Protein AF-A0A928DXX4-F1 (afdb_monomer)

Structure (mmCIF, N/CA/C/O backbone):
data_AF-A0A928DXX4-F1
#
_entry.id   AF-A0A928DXX4-F1
#
loop_
_atom_site.group_PDB
_atom_site.id
_atom_site.type_symbol
_atom_site.label_atom_id
_atom_site.label_alt_id
_atom_site.label_comp_id
_atom_site.label_asym_id
_atom_site.label_entity_id
_atom_site.label_seq_id
_atom_site.pdbx_PDB_ins_code
_atom_site.Cartn_x
_atom_site.Cartn_y
_atom_site.Cartn_z
_atom_site.occupancy
_atom_site.B_iso_or_equiv
_atom_site.auth_seq_id
_atom_site.auth_comp_id
_atom_site.auth_asym_id
_atom_site.auth_atom_id
_atom_site.pdbx_PDB_model_num
ATOM 1 N N . MET A 1 1 ? 17.416 4.513 14.457 1.00 65.19 1 MET A N 1
ATOM 2 C CA . MET A 1 1 ? 16.591 5.419 13.635 1.00 65.19 1 MET A CA 1
ATOM 3 C C . MET A 1 1 ? 15.246 4.750 13.528 1.00 65.19 1 MET A C 1
ATOM 5 O O . MET A 1 1 ? 15.173 3.678 12.940 1.00 65.19 1 MET A O 1
ATOM 9 N N . GLU A 1 2 ? 14.243 5.320 14.176 1.00 89.81 2 GLU A N 1
ATOM 10 C CA . GLU A 1 2 ? 12.899 4.751 14.229 1.00 89.81 2 GLU A CA 1
ATOM 11 C C . GLU A 1 2 ? 12.113 5.108 12.962 1.00 89.81 2 GLU A C 1
ATOM 13 O O . GLU A 1 2 ? 12.425 6.082 12.272 1.00 89.81 2 GLU A O 1
ATOM 18 N N . MET A 1 3 ? 11.045 4.364 12.659 1.00 88.81 3 MET A N 1
ATOM 19 C CA . MET A 1 3 ? 10.195 4.654 11.492 1.00 88.81 3 MET A CA 1
ATOM 20 C C . MET A 1 3 ? 9.648 6.094 11.518 1.00 88.81 3 MET A C 1
ATOM 22 O O . MET A 1 3 ? 9.585 6.766 10.487 1.00 88.81 3 MET A O 1
ATOM 26 N N . LYS A 1 4 ? 9.320 6.605 12.713 1.00 90.19 4 LYS A N 1
ATOM 27 C CA . LYS A 1 4 ? 8.854 7.987 12.924 1.00 90.19 4 LYS A CA 1
ATOM 28 C C . LYS A 1 4 ? 9.914 9.019 12.491 1.00 90.19 4 LYS A C 1
ATOM 30 O O . LYS A 1 4 ? 9.558 10.040 11.898 1.00 90.19 4 LYS A O 1
ATOM 35 N N . ASP A 1 5 ? 11.201 8.729 12.696 1.00 94.44 5 ASP A N 1
ATOM 36 C CA . ASP A 1 5 ? 12.308 9.610 12.294 1.00 94.44 5 ASP A CA 1
ATOM 37 C C . ASP A 1 5 ? 12.450 9.674 10.770 1.00 94.44 5 ASP A C 1
ATOM 39 O O . ASP A 1 5 ? 12.644 10.752 10.201 1.00 94.44 5 ASP A O 1
ATOM 43 N N . LEU A 1 6 ? 12.315 8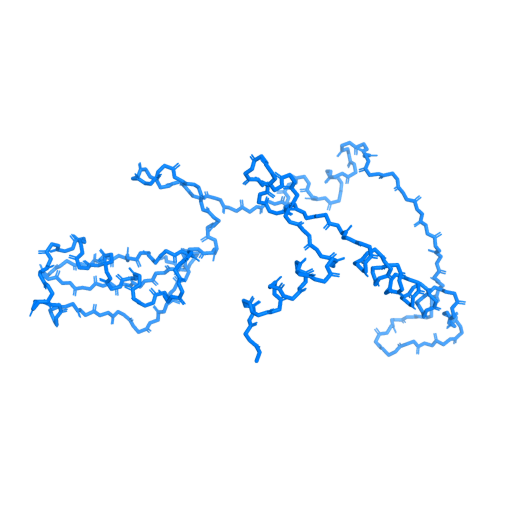.524 10.100 1.00 93.69 6 LEU A N 1
ATOM 44 C CA . LEU A 1 6 ? 12.410 8.433 8.645 1.00 93.69 6 LEU A CA 1
ATOM 45 C C . LEU A 1 6 ? 11.275 9.206 7.967 1.00 93.69 6 LEU A C 1
ATOM 47 O O . LEU A 1 6 ? 11.530 10.013 7.073 1.00 93.69 6 LEU A O 1
ATOM 51 N N . VAL A 1 7 ? 10.034 9.027 8.431 1.00 92.25 7 VAL A N 1
ATOM 52 C CA . VAL A 1 7 ? 8.873 9.769 7.910 1.00 92.25 7 VAL A CA 1
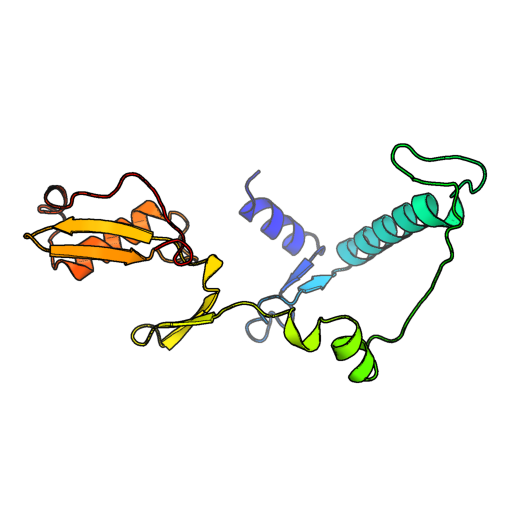ATOM 53 C C . VAL A 1 7 ? 9.073 11.277 8.090 1.00 92.25 7 VAL A C 1
ATOM 55 O O . VAL A 1 7 ? 8.850 12.053 7.155 1.00 92.25 7 VAL A O 1
ATOM 58 N N . ALA A 1 8 ? 9.561 11.705 9.259 1.00 94.06 8 ALA A N 1
ATOM 59 C CA . ALA A 1 8 ? 9.852 13.111 9.518 1.00 94.06 8 ALA A CA 1
ATOM 60 C C . ALA A 1 8 ? 10.944 13.662 8.585 1.00 94.06 8 ALA A C 1
ATOM 62 O O . ALA A 1 8 ? 10.817 14.786 8.091 1.00 94.06 8 ALA A O 1
ATOM 63 N N . LEU A 1 9 ? 12.000 12.890 8.314 1.00 95.12 9 LEU A N 1
ATOM 64 C CA . LEU A 1 9 ? 13.056 13.264 7.374 1.00 95.12 9 LEU A CA 1
ATOM 65 C C . LEU A 1 9 ? 12.515 13.398 5.945 1.00 95.12 9 LEU A C 1
ATOM 67 O O . LEU A 1 9 ? 12.775 14.414 5.297 1.00 95.12 9 LEU A O 1
ATOM 71 N N . CYS A 1 10 ? 11.744 12.413 5.474 1.00 95.56 10 CYS A N 1
ATOM 72 C CA . CYS A 1 10 ? 11.147 12.419 4.140 1.00 95.56 10 CYS A CA 1
ATOM 73 C C . CYS A 1 10 ? 10.288 13.666 3.913 1.00 95.56 10 CYS A C 1
ATOM 75 O O . CYS A 1 10 ? 10.434 14.324 2.882 1.00 95.56 10 CYS A O 1
ATOM 77 N N . LYS A 1 11 ? 9.465 14.037 4.901 1.00 94.31 11 LYS A N 1
ATOM 78 C CA . LYS A 1 11 ? 8.653 15.256 4.843 1.00 94.31 11 LYS A CA 1
ATOM 79 C C . LYS A 1 11 ? 9.517 16.521 4.869 1.00 94.31 11 LYS A C 1
ATOM 81 O O . LYS A 1 11 ? 9.370 17.384 4.010 1.00 94.31 11 LYS A O 1
ATOM 86 N N . LYS A 1 12 ? 10.465 16.628 5.811 1.00 95.88 12 LYS A N 1
ATOM 87 C CA . LYS A 1 12 ? 11.330 17.818 5.972 1.00 95.88 12 LYS A CA 1
ATOM 88 C C . LYS A 1 12 ? 12.234 18.085 4.768 1.00 95.88 12 LYS A C 1
ATOM 90 O O . LYS A 1 12 ? 12.592 19.231 4.521 1.00 95.88 12 LYS A O 1
ATOM 95 N N . ARG A 1 13 ? 12.650 17.038 4.054 1.00 96.38 13 ARG A N 1
ATOM 96 C CA . ARG A 1 13 ? 13.586 17.133 2.922 1.00 96.38 13 ARG A CA 1
ATOM 97 C C . ARG A 1 13 ? 12.898 17.132 1.557 1.00 96.38 13 ARG A C 1
ATOM 99 O O . ARG A 1 13 ? 13.585 17.255 0.553 1.00 96.38 13 ARG A O 1
ATOM 106 N N . GLY A 1 14 ? 11.572 17.020 1.501 1.00 95.50 14 GLY A N 1
ATOM 107 C CA . GLY A 1 14 ? 10.835 17.055 0.238 1.00 95.50 14 GLY A CA 1
ATOM 108 C C . GLY A 1 14 ? 10.941 15.772 -0.585 1.00 95.50 14 GLY A C 1
ATOM 109 O O . GLY A 1 14 ? 11.043 15.833 -1.810 1.00 95.50 14 GLY A O 1
ATOM 110 N N . PHE A 1 15 ? 10.918 14.613 0.079 1.00 97.31 15 PHE A N 1
ATOM 111 C CA . PHE A 1 15 ? 10.775 13.314 -0.582 1.00 97.31 15 PHE A CA 1
ATOM 112 C C . PHE A 1 15 ? 9.307 12.932 -0.776 1.00 97.31 15 PHE A C 1
ATOM 114 O O . PHE A 1 15 ? 8.891 12.665 -1.899 1.00 97.31 15 PHE A O 1
ATOM 121 N N . LEU A 1 16 ? 8.524 12.909 0.303 1.00 95.94 16 LEU A N 1
ATOM 122 C CA . LEU A 1 16 ? 7.132 12.454 0.296 1.00 95.94 16 LEU A CA 1
ATOM 123 C C . LEU A 1 16 ? 6.273 13.362 1.174 1.00 95.94 16 LEU A C 1
ATOM 125 O O . LEU A 1 16 ? 6.694 13.750 2.266 1.00 95.94 16 LEU A O 1
ATOM 129 N N . PHE A 1 17 ? 5.062 13.645 0.704 1.00 95.00 17 PHE A N 1
ATOM 130 C CA . PHE A 1 17 ? 4.040 14.413 1.406 1.00 95.00 17 PHE A CA 1
ATOM 131 C C . PHE A 1 17 ? 2.720 13.648 1.421 1.00 95.00 17 PHE A C 1
ATOM 133 O O . PHE A 1 17 ? 2.414 12.904 0.488 1.00 95.00 17 PHE A O 1
ATOM 140 N N . GLN A 1 18 ? 1.935 13.831 2.482 1.00 95.25 18 GLN A N 1
ATOM 141 C CA . GLN A 1 18 ? 0.583 13.288 2.535 1.00 95.25 18 GLN A CA 1
ATOM 142 C C . GLN A 1 18 ? -0.248 13.974 1.448 1.00 95.25 18 GLN A C 1
ATOM 144 O O . GLN A 1 18 ? -0.310 15.204 1.407 1.00 95.25 18 GLN A O 1
ATOM 149 N N . SER A 1 19 ? -0.884 13.205 0.561 1.00 95.00 19 SER A N 1
ATOM 150 C CA . SER A 1 19 ? -1.642 13.833 -0.521 1.00 95.00 19 SER A CA 1
ATOM 151 C C . SER A 1 19 ? -2.822 14.616 0.042 1.00 95.00 19 SER A C 1
ATOM 153 O O . SER A 1 19 ? -3.503 14.135 0.952 1.00 95.00 19 SER A O 1
ATOM 155 N N . SER A 1 20 ? -3.046 15.823 -0.486 1.00 94.44 20 SER A N 1
ATOM 156 C CA . SER A 1 20 ? -4.063 16.773 -0.005 1.00 94.44 20 SER A CA 1
ATOM 157 C C . SER A 1 20 ? -3.926 17.148 1.483 1.00 94.44 20 SER A C 1
ATOM 159 O O . SER A 1 20 ? -4.927 17.376 2.162 1.00 94.44 20 SER A O 1
ATOM 161 N N . GLU A 1 21 ? -2.695 17.227 2.008 1.00 93.00 21 GLU A N 1
ATOM 162 C CA . GLU A 1 21 ? -2.413 17.490 3.432 1.00 93.00 21 GLU A CA 1
ATOM 163 C C . GLU A 1 21 ? -3.157 18.717 3.991 1.00 93.00 21 GLU A C 1
ATOM 165 O O . GLU A 1 21 ? -3.731 18.648 5.076 1.00 93.00 21 GLU A O 1
ATOM 170 N N . ILE A 1 22 ? -3.215 19.820 3.234 1.00 94.75 22 ILE A N 1
ATOM 171 C CA . ILE A 1 22 ? -3.878 21.067 3.664 1.00 94.75 22 ILE A CA 1
ATOM 172 C C . ILE A 1 22 ? -5.402 20.936 3.832 1.00 94.75 22 ILE A C 1
ATOM 174 O O . ILE A 1 22 ? -6.027 21.811 4.425 1.00 94.75 22 ILE A O 1
ATOM 178 N N . TYR A 1 23 ? -5.994 19.850 3.330 1.00 95.12 23 TYR A N 1
ATOM 179 C CA . TYR A 1 23 ? -7.420 19.533 3.440 1.00 95.12 23 TYR A CA 1
ATOM 180 C C . TYR A 1 23 ? -7.694 18.330 4.356 1.00 95.12 23 TYR A C 1
ATOM 182 O O . TYR A 1 23 ? -8.784 17.766 4.324 1.00 95.12 23 TYR A O 1
ATOM 190 N N . GLY A 1 24 ? -6.721 17.929 5.181 1.00 90.31 24 GLY A N 1
ATOM 191 C CA . GLY A 1 24 ? -6.853 16.806 6.117 1.00 90.31 24 GLY A CA 1
ATOM 192 C C . GLY A 1 24 ? -6.261 15.488 5.617 1.00 90.31 24 GLY A C 1
ATOM 193 O O . GLY A 1 24 ? -6.214 14.527 6.380 1.00 90.31 24 GLY A O 1
ATOM 194 N N . GLY A 1 25 ? -5.742 15.457 4.386 1.00 91.56 25 GLY A N 1
ATOM 195 C CA . GLY A 1 25 ? -5.056 14.299 3.826 1.00 91.56 25 GLY A CA 1
ATOM 196 C C . GLY A 1 25 ? -5.983 13.162 3.385 1.00 91.56 25 GLY A C 1
ATOM 197 O O . GLY A 1 25 ? -7.106 13.016 3.861 1.00 91.56 25 GLY A O 1
ATOM 198 N N . LEU A 1 26 ? -5.494 12.326 2.468 1.00 91.50 26 LEU A N 1
ATOM 199 C CA . LEU A 1 26 ? -6.182 11.107 2.040 1.00 91.50 26 LEU A CA 1
ATOM 200 C C . LEU A 1 26 ? -5.344 9.856 2.338 1.00 91.50 26 LEU A C 1
ATOM 202 O O . LEU A 1 26 ? -4.336 9.597 1.678 1.00 91.50 26 LEU A O 1
ATOM 206 N N . ASN A 1 27 ? -5.770 9.065 3.327 1.00 87.88 27 ASN A N 1
ATOM 207 C CA . ASN A 1 27 ? -5.059 7.855 3.749 1.00 87.88 27 ASN A CA 1
ATOM 208 C C . ASN A 1 27 ? -4.770 6.920 2.566 1.00 87.88 27 ASN A C 1
ATOM 210 O O . ASN A 1 27 ? -5.663 6.590 1.791 1.00 87.88 27 ASN A O 1
ATOM 214 N N . GLY A 1 28 ? -3.514 6.483 2.453 1.00 90.19 28 GLY A N 1
ATOM 215 C CA . GLY A 1 28 ? -3.041 5.624 1.364 1.00 90.19 28 GLY A CA 1
ATOM 216 C C . GLY A 1 28 ? -2.524 6.371 0.128 1.00 90.19 28 GLY A C 1
ATOM 217 O O . GLY A 1 28 ? -1.887 5.746 -0.715 1.00 90.19 28 GLY A O 1
ATOM 218 N N . PHE A 1 29 ? -2.713 7.692 0.037 1.00 94.81 29 PHE A N 1
ATOM 219 C CA . PHE A 1 29 ? -2.264 8.506 -1.095 1.00 94.81 29 PHE A CA 1
ATOM 220 C C . PHE A 1 29 ? -1.140 9.461 -0.692 1.00 94.81 29 PHE A C 1
ATOM 222 O O . PHE A 1 29 ? -1.226 10.159 0.319 1.00 94.81 29 PHE A O 1
ATOM 229 N N . TRP A 1 30 ? -0.095 9.519 -1.517 1.00 95.31 30 TRP A N 1
ATOM 230 C CA . TRP A 1 30 ? 1.133 10.257 -1.228 1.00 95.31 30 TRP A CA 1
ATOM 231 C C . TRP A 1 30 ? 1.657 10.961 -2.474 1.00 95.31 30 TRP A C 1
ATOM 233 O O . TRP A 1 30 ? 1.685 10.375 -3.558 1.00 95.31 30 TRP A O 1
ATOM 243 N N . ASP A 1 31 ? 2.143 12.185 -2.288 1.00 96.38 31 ASP A N 1
ATOM 244 C CA . ASP A 1 31 ? 2.718 13.004 -3.348 1.00 96.38 31 ASP A CA 1
ATOM 245 C C . ASP A 1 31 ? 4.247 13.023 -3.219 1.00 96.38 31 ASP A C 1
ATOM 247 O O . ASP A 1 31 ? 4.802 13.242 -2.138 1.00 96.38 31 ASP A O 1
ATOM 251 N N . TYR A 1 32 ? 4.948 12.784 -4.329 1.00 97.62 32 TYR A N 1
ATOM 252 C CA . TYR A 1 32 ? 6.410 12.833 -4.367 1.00 97.62 32 TYR A CA 1
ATOM 253 C C . TYR A 1 32 ? 6.880 14.283 -4.513 1.00 97.62 32 TYR A C 1
ATOM 255 O O . TYR A 1 32 ? 6.528 14.962 -5.476 1.00 97.62 32 TYR A O 1
ATOM 263 N N . GLY A 1 33 ? 7.702 14.741 -3.568 1.00 96.56 33 GLY A N 1
ATOM 264 C CA . GLY A 1 33 ? 8.363 16.044 -3.636 1.00 96.56 33 GLY A CA 1
ATOM 265 C C . GLY A 1 33 ? 9.565 16.052 -4.593 1.00 96.56 33 GLY A C 1
ATOM 266 O O . GLY A 1 33 ? 9.873 15.025 -5.200 1.00 96.56 33 GLY A O 1
ATOM 267 N N . PRO A 1 34 ? 10.295 17.178 -4.712 1.00 97.56 34 PRO A N 1
ATOM 268 C CA . PRO A 1 34 ? 11.382 17.327 -5.685 1.00 97.56 34 PRO A CA 1
ATOM 269 C C . PRO A 1 34 ? 12.459 16.236 -5.596 1.00 97.56 34 PRO A C 1
ATOM 271 O O . PRO A 1 34 ? 12.799 15.620 -6.603 1.00 97.56 34 PRO A O 1
ATOM 274 N N . LEU A 1 35 ? 12.950 15.931 -4.388 1.00 97.56 35 LEU A N 1
ATOM 275 C CA . LEU A 1 35 ? 13.946 14.867 -4.202 1.00 97.56 35 LEU A CA 1
ATOM 276 C C . LEU A 1 35 ? 13.333 13.473 -4.369 1.00 97.56 35 LEU A C 1
ATOM 278 O O . LEU A 1 35 ? 14.002 12.545 -4.819 1.00 97.56 35 LEU A O 1
ATOM 282 N N . GLY A 1 36 ? 12.054 13.321 -4.023 1.00 97.38 36 GLY A N 1
ATOM 283 C CA . GLY A 1 36 ? 11.329 12.063 -4.170 1.00 97.38 36 GLY A CA 1
ATOM 284 C C . GLY A 1 36 ? 11.107 11.674 -5.626 1.00 97.38 36 GLY A C 1
ATOM 285 O O . GLY A 1 36 ? 11.246 10.500 -5.963 1.00 97.38 36 GLY A O 1
ATOM 286 N N . VAL A 1 37 ? 10.790 12.641 -6.490 1.00 98.06 37 VAL A N 1
ATOM 287 C CA . VAL A 1 37 ? 10.613 12.417 -7.930 1.00 98.06 37 VAL A CA 1
ATOM 288 C C . VAL A 1 37 ? 11.923 11.963 -8.567 1.00 98.06 37 VAL A C 1
ATOM 290 O O . VAL A 1 37 ? 11.922 10.946 -9.261 1.00 98.06 37 VAL A O 1
ATOM 293 N N . GLU A 1 38 ? 13.036 12.645 -8.283 1.00 98.19 38 GLU A N 1
ATOM 294 C CA . GLU A 1 38 ? 14.354 12.252 -8.798 1.00 98.19 38 GLU A CA 1
ATOM 295 C C . GLU A 1 38 ? 14.778 10.875 -8.281 1.00 98.19 38 GLU A C 1
ATOM 297 O O . GLU A 1 38 ? 15.201 10.024 -9.062 1.00 98.19 38 GLU A O 1
ATOM 302 N N . LEU A 1 39 ? 14.579 10.594 -6.989 1.00 97.94 39 LEU A N 1
ATOM 303 C CA . LEU A 1 39 ? 14.858 9.271 -6.430 1.00 97.94 39 LEU A CA 1
ATOM 304 C C . LEU A 1 39 ? 14.024 8.180 -7.118 1.00 97.94 39 LEU A C 1
ATOM 306 O O . LEU A 1 39 ? 14.571 7.175 -7.571 1.00 97.94 39 LEU A O 1
ATOM 310 N N . LYS A 1 40 ? 12.707 8.383 -7.242 1.00 98.06 40 LYS A N 1
ATOM 311 C CA . LYS A 1 40 ? 11.795 7.444 -7.911 1.00 98.06 40 LYS A CA 1
ATOM 312 C C . LYS A 1 40 ? 12.210 7.207 -9.362 1.00 98.06 40 LYS A C 1
ATOM 314 O O . LYS A 1 40 ? 12.180 6.068 -9.823 1.00 98.06 40 LYS A O 1
ATOM 319 N N . LYS A 1 41 ? 12.593 8.264 -10.081 1.00 98.25 41 LYS A N 1
ATOM 320 C CA . LYS A 1 41 ? 13.066 8.187 -11.466 1.00 98.25 41 LYS A CA 1
ATOM 321 C C . LYS A 1 41 ? 14.374 7.405 -11.567 1.00 98.25 41 LYS A C 1
ATOM 323 O O . LYS A 1 41 ? 14.464 6.506 -12.394 1.00 98.25 41 LYS A O 1
ATOM 328 N N . ASN A 1 42 ? 15.342 7.681 -10.698 1.00 98.38 42 ASN A N 1
ATOM 329 C CA . ASN A 1 42 ? 16.628 6.984 -10.683 1.00 98.38 42 ASN A CA 1
ATOM 330 C C . ASN A 1 42 ? 16.465 5.487 -10.407 1.00 98.38 42 ASN A C 1
ATOM 332 O O . ASN A 1 42 ? 17.065 4.679 -11.107 1.00 98.38 42 ASN A O 1
ATOM 336 N N . VAL A 1 43 ? 15.602 5.112 -9.457 1.00 98.31 43 VAL A N 1
ATOM 337 C CA . VAL A 1 43 ? 15.297 3.700 -9.174 1.00 98.31 43 VAL A CA 1
ATOM 338 C C . VAL A 1 43 ? 14.641 3.023 -10.380 1.00 98.31 43 VAL A C 1
ATOM 340 O O . VAL A 1 43 ? 15.071 1.945 -10.779 1.00 98.31 43 VAL A O 1
ATOM 343 N N . LYS A 1 44 ? 13.641 3.663 -11.004 1.00 98.00 44 LYS A N 1
ATOM 344 C CA . LYS A 1 44 ? 12.996 3.132 -12.217 1.00 98.00 44 LYS A CA 1
ATOM 345 C C . LYS A 1 44 ? 13.987 2.949 -13.368 1.00 98.00 44 LYS A C 1
ATOM 347 O O . LYS A 1 44 ? 13.961 1.915 -14.026 1.00 98.00 44 LYS A O 1
ATOM 352 N N . ASN A 1 45 ? 14.858 3.931 -13.593 1.00 98.25 45 ASN A N 1
ATOM 353 C CA . ASN A 1 45 ? 15.860 3.888 -14.655 1.00 98.25 45 ASN A CA 1
ATOM 354 C C . ASN A 1 45 ? 16.907 2.801 -14.407 1.00 98.25 45 ASN A C 1
ATOM 356 O O . ASN A 1 45 ? 17.246 2.075 -15.334 1.00 98.25 45 ASN A O 1
ATOM 360 N N . ALA A 1 46 ? 17.396 2.671 -13.170 1.00 98.25 46 ALA A N 1
ATOM 361 C CA . ALA A 1 46 ? 18.343 1.624 -12.805 1.00 98.25 46 ALA A CA 1
ATOM 362 C C . ALA A 1 46 ? 17.740 0.233 -13.037 1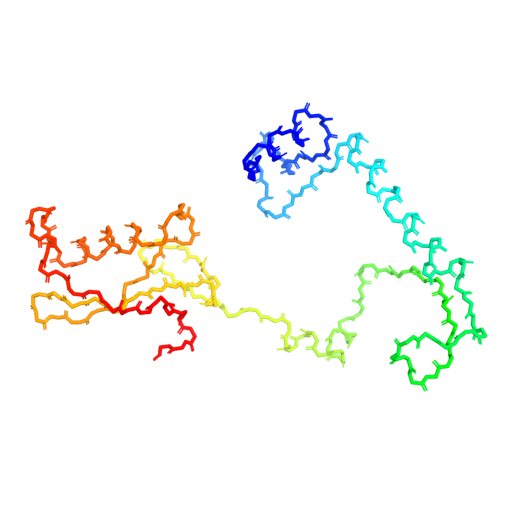.00 98.25 46 ALA A C 1
ATOM 364 O O . ALA A 1 46 ? 18.370 -0.605 -13.672 1.00 98.25 46 ALA A O 1
ATOM 365 N N . TRP A 1 47 ? 16.492 0.023 -12.605 1.00 97.75 47 TRP A N 1
ATOM 366 C CA . TRP A 1 47 ? 15.778 -1.232 -12.835 1.00 97.75 47 TRP A CA 1
ATOM 367 C C . TRP A 1 47 ? 15.583 -1.526 -14.327 1.00 97.75 47 TRP A C 1
ATOM 369 O O . TRP A 1 47 ? 15.850 -2.635 -14.771 1.00 97.75 47 TRP A O 1
ATOM 379 N N . TRP A 1 48 ? 15.157 -0.534 -15.116 1.00 97.50 48 TRP A N 1
ATOM 380 C CA . TRP A 1 48 ? 14.963 -0.707 -16.558 1.00 97.50 48 TRP A CA 1
ATOM 381 C C . TRP A 1 48 ? 16.270 -1.037 -17.279 1.00 97.50 48 TRP A C 1
ATOM 383 O O . TRP A 1 48 ? 16.302 -1.896 -18.161 1.00 97.50 48 TRP A O 1
ATOM 393 N N . GLN A 1 49 ? 17.354 -0.355 -16.903 1.00 96.94 49 GLN A N 1
ATOM 394 C CA . GLN A 1 49 ? 18.665 -0.595 -17.486 1.00 96.94 49 GLN A CA 1
ATOM 395 C C . GLN A 1 49 ? 19.143 -2.021 -17.207 1.00 96.94 49 GLN A C 1
ATOM 397 O O . GLN A 1 49 ? 19.645 -2.673 -18.118 1.00 96.94 49 GLN A O 1
ATOM 402 N N . ASP A 1 50 ? 18.980 -2.486 -15.971 1.00 93.81 50 ASP A N 1
ATOM 403 C CA . ASP A 1 50 ? 19.427 -3.806 -15.529 1.00 93.81 50 ASP A CA 1
ATOM 404 C C . ASP A 1 50 ? 18.578 -4.929 -16.144 1.00 93.81 50 ASP A C 1
ATOM 406 O O . ASP A 1 50 ? 19.103 -5.835 -16.785 1.00 93.81 50 ASP A O 1
ATOM 410 N N . MET A 1 51 ? 17.252 -4.817 -16.032 1.00 92.69 51 MET A N 1
ATOM 411 C CA . MET A 1 51 ? 16.324 -5.906 -16.352 1.00 92.69 51 MET A CA 1
ATOM 412 C C . MET A 1 51 ? 15.898 -5.963 -17.817 1.00 92.69 51 MET A C 1
ATOM 414 O O . MET A 1 51 ? 15.486 -7.020 -18.282 1.00 92.69 51 MET A O 1
ATOM 418 N N . VAL A 1 52 ? 15.921 -4.835 -18.533 1.00 94.19 52 VAL A N 1
ATOM 419 C CA . VAL A 1 52 ? 15.431 -4.759 -19.919 1.00 94.19 52 VAL A CA 1
ATOM 420 C C . VAL A 1 52 ? 16.572 -4.412 -20.865 1.00 94.19 52 VAL A C 1
ATOM 422 O O . VAL A 1 52 ? 16.897 -5.199 -21.745 1.00 94.19 52 VAL A O 1
ATOM 425 N N . ALA A 1 53 ? 17.217 -3.257 -20.687 1.00 94.56 53 ALA A N 1
ATOM 426 C CA . ALA A 1 53 ? 18.170 -2.751 -21.681 1.00 94.56 53 ALA A CA 1
ATOM 427 C C . ALA A 1 53 ? 19.488 -3.545 -21.750 1.00 94.56 53 ALA A C 1
ATOM 429 O O . ALA A 1 53 ? 20.107 -3.603 -22.810 1.00 94.56 53 ALA A O 1
ATOM 430 N N . THR A 1 54 ? 19.930 -4.122 -20.629 1.00 94.12 54 THR A N 1
ATOM 431 C CA . THR A 1 54 ? 21.184 -4.897 -20.532 1.00 94.12 54 THR A CA 1
ATOM 432 C C . THR A 1 54 ? 20.920 -6.401 -20.417 1.00 94.12 54 THR A C 1
ATOM 434 O O . THR A 1 54 ? 21.855 -7.180 -20.222 1.00 94.12 54 THR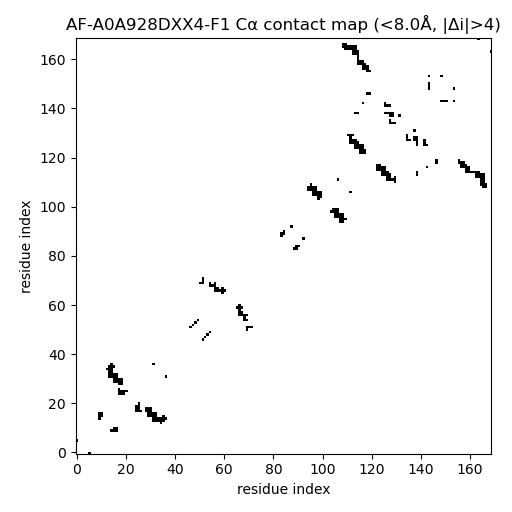 A O 1
ATOM 437 N N . HIS A 1 55 ? 19.659 -6.831 -20.542 1.00 92.12 55 HIS A N 1
ATOM 438 C CA . HIS A 1 55 ? 19.308 -8.246 -20.471 1.00 92.12 55 HIS A CA 1
ATOM 439 C C . HIS A 1 55 ? 20.037 -9.036 -21.559 1.00 92.12 55 HIS A C 1
ATOM 441 O O . HIS A 1 55 ? 20.038 -8.656 -22.729 1.00 92.12 55 HIS A O 1
ATOM 447 N N . ASN A 1 56 ? 20.666 -10.148 -21.175 1.00 91.69 56 ASN A N 1
ATOM 448 C CA . ASN A 1 56 ? 21.366 -11.016 -22.113 1.00 91.69 56 ASN A CA 1
ATOM 449 C C . ASN A 1 56 ? 20.530 -12.262 -22.400 1.00 91.69 56 ASN A C 1
ATOM 451 O O . ASN A 1 56 ? 20.584 -13.243 -21.663 1.00 91.69 56 ASN A O 1
ATOM 455 N N . GLU A 1 57 ? 19.842 -12.252 -23.535 1.00 90.25 57 GLU A N 1
ATOM 456 C CA . GLU A 1 57 ? 18.977 -13.341 -24.004 1.00 90.25 57 GLU A CA 1
ATOM 457 C C . GLU A 1 57 ? 19.716 -14.673 -24.196 1.00 90.25 57 GLU A C 1
ATOM 459 O O . GLU A 1 57 ? 19.120 -15.749 -24.198 1.00 90.25 57 GLU A O 1
ATOM 464 N N . GLN A 1 58 ? 21.039 -14.633 -24.369 1.00 90.50 58 GLN A N 1
ATOM 465 C CA . GLN A 1 58 ? 21.848 -15.838 -24.525 1.00 90.50 58 GLN A CA 1
ATOM 466 C C . GLN A 1 58 ? 22.218 -16.477 -23.187 1.00 90.50 58 GLN A C 1
ATOM 468 O O . GLN A 1 58 ? 22.633 -17.644 -23.173 1.00 90.50 58 GLN A O 1
ATOM 473 N N . LYS A 1 59 ? 22.083 -15.748 -22.079 1.00 91.19 59 LYS A N 1
ATOM 474 C CA . LYS A 1 59 ? 22.362 -16.236 -20.733 1.00 91.19 59 LYS A CA 1
ATOM 475 C C . LYS A 1 59 ? 21.127 -16.953 -20.183 1.00 91.19 59 LYS A C 1
ATOM 477 O O . LYS A 1 59 ? 19.998 -16.526 -20.390 1.00 91.19 59 LYS A O 1
ATOM 482 N N . LEU A 1 60 ? 21.352 -18.073 -19.500 1.00 90.12 60 LEU A N 1
ATOM 483 C CA . LEU A 1 60 ? 20.321 -18.723 -18.697 1.00 90.12 60 LEU A CA 1
ATOM 484 C C . LEU A 1 60 ? 20.507 -18.256 -17.254 1.00 90.12 60 LEU A C 1
ATOM 486 O O . LEU A 1 60 ? 21.544 -18.547 -16.656 1.00 90.12 60 LEU A O 1
ATOM 490 N N . ASP A 1 61 ? 19.542 -17.507 -16.729 1.00 87.75 61 ASP A N 1
ATOM 491 C CA . ASP A 1 61 ? 19.572 -17.073 -15.335 1.00 87.75 61 ASP A CA 1
ATOM 492 C C . ASP A 1 61 ? 19.240 -18.227 -14.380 1.00 87.75 61 ASP A C 1
ATOM 494 O O . ASP A 1 61 ? 18.558 -19.193 -14.732 1.00 87.75 61 ASP A O 1
ATOM 498 N N . GLU A 1 62 ? 19.774 -18.148 -13.162 1.00 90.25 62 GLU A N 1
ATOM 499 C CA . GLU A 1 62 ? 19.614 -19.191 -12.152 1.00 90.25 62 GLU A CA 1
ATOM 500 C C . GLU A 1 62 ? 18.132 -19.352 -11.778 1.00 90.25 62 GLU A C 1
ATOM 502 O O . GLU A 1 62 ? 17.466 -18.398 -11.384 1.00 90.25 62 GLU A O 1
ATOM 507 N N . GLY A 1 63 ? 17.603 -20.569 -11.934 1.00 90.50 63 GLY A N 1
ATOM 508 C CA . GLY A 1 63 ? 16.188 -20.872 -11.697 1.00 90.50 63 GLY A CA 1
ATOM 509 C C . GLY A 1 63 ? 15.260 -20.627 -12.892 1.00 90.50 63 GLY A C 1
ATOM 510 O O . GLY A 1 63 ? 14.086 -20.992 -12.816 1.00 90.50 63 GLY A O 1
ATOM 511 N N . ALA A 1 64 ? 15.753 -20.076 -14.007 1.00 89.88 64 ALA A N 1
ATOM 512 C CA . ALA A 1 64 ? 14.952 -19.937 -15.218 1.00 89.88 64 ALA A CA 1
ATOM 513 C C . ALA A 1 64 ? 14.800 -21.294 -15.940 1.00 89.88 64 ALA A C 1
ATOM 515 O O . ALA A 1 64 ? 15.789 -22.009 -16.123 1.00 89.88 64 ALA A O 1
ATOM 516 N N . PRO A 1 65 ? 13.587 -21.662 -16.401 1.00 93.00 65 PRO A N 1
ATOM 517 C CA . PRO A 1 65 ? 13.369 -22.927 -17.108 1.00 93.00 65 PRO A CA 1
ATOM 518 C C . PRO A 1 65 ? 14.001 -22.942 -18.511 1.00 93.00 65 PRO A C 1
ATOM 520 O O . PRO A 1 65 ? 14.356 -24.004 -19.020 1.00 93.00 65 PRO A O 1
ATOM 523 N N . SER A 1 66 ? 14.148 -21.776 -19.144 1.00 93.19 66 SER A N 1
ATOM 524 C CA . SER A 1 66 ? 14.776 -21.599 -20.454 1.00 93.19 66 SER A CA 1
ATOM 525 C C . SER A 1 66 ? 15.294 -20.170 -20.610 1.00 93.19 66 SER A C 1
ATOM 527 O O . SER A 1 66 ? 14.964 -19.293 -19.816 1.00 93.19 66 SER A O 1
ATOM 529 N N . LYS A 1 67 ? 16.084 -19.929 -21.660 1.00 93.94 67 LYS A N 1
ATOM 530 C CA . LYS A 1 67 ? 16.470 -18.574 -22.077 1.00 93.94 67 LYS A CA 1
ATOM 531 C C . LYS A 1 67 ? 15.235 -17.779 -22.514 1.00 93.94 67 LYS A C 1
ATOM 533 O O . LYS A 1 67 ? 14.284 -18.378 -23.022 1.00 93.94 67 LYS A O 1
ATOM 538 N N . TYR A 1 68 ? 15.257 -16.464 -22.322 1.00 92.06 68 TYR A N 1
ATOM 539 C CA . TYR A 1 68 ? 14.137 -15.573 -22.631 1.00 92.06 68 TYR A CA 1
ATOM 540 C C . TYR A 1 68 ? 14.615 -14.184 -23.057 1.00 92.06 68 TYR A C 1
ATOM 542 O O . TYR A 1 68 ? 15.736 -13.785 -22.745 1.00 92.06 68 TYR A O 1
ATOM 550 N N . GLU A 1 69 ? 13.739 -13.459 -23.746 1.00 92.88 69 GLU A N 1
ATOM 551 C CA . GLU A 1 69 ? 13.905 -12.055 -24.126 1.00 92.88 69 GLU A CA 1
ATOM 552 C C . GLU A 1 69 ? 13.053 -11.156 -23.226 1.00 92.88 69 GLU A C 1
ATOM 554 O O . GLU A 1 69 ? 11.995 -11.564 -22.738 1.00 92.88 69 GLU A O 1
ATOM 559 N N . MET A 1 70 ? 13.525 -9.930 -23.005 1.00 93.88 70 MET A N 1
ATOM 560 C CA . MET A 1 70 ? 12.822 -8.910 -22.235 1.00 93.88 70 MET A CA 1
ATOM 561 C C . MET A 1 70 ? 12.419 -7.761 -23.156 1.00 93.88 70 MET A C 1
ATOM 563 O O . MET A 1 70 ? 13.268 -7.053 -23.691 1.00 93.88 70 MET A O 1
ATOM 567 N N . THR A 1 71 ? 11.113 -7.539 -23.305 1.00 94.31 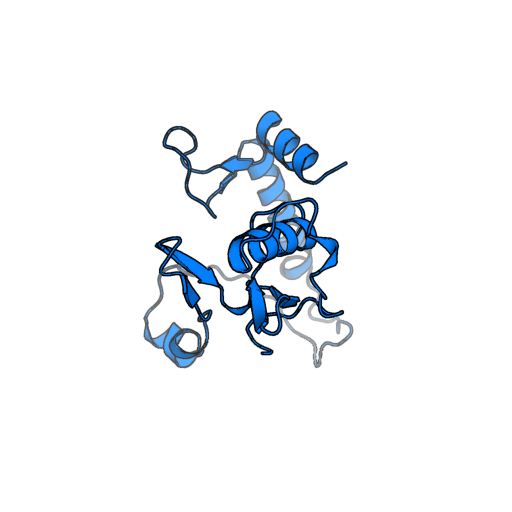71 THR A N 1
ATOM 568 C CA . THR A 1 71 ? 10.568 -6.465 -24.144 1.00 94.31 71 THR A CA 1
ATOM 569 C C . THR A 1 71 ? 9.842 -5.433 -23.292 1.00 94.31 71 THR A C 1
ATOM 571 O O . THR A 1 71 ? 8.951 -5.757 -22.506 1.00 94.31 71 THR A O 1
ATOM 574 N N . GLY A 1 72 ? 10.204 -4.164 -23.471 1.00 95.00 72 GLY A N 1
ATOM 575 C CA . GLY A 1 72 ? 9.523 -3.047 -22.831 1.00 95.00 72 GLY A CA 1
ATOM 576 C C . GLY A 1 72 ? 8.113 -2.829 -23.383 1.00 95.00 72 GLY A C 1
ATOM 577 O O . GLY A 1 72 ? 7.926 -2.771 -24.597 1.00 95.00 72 GLY A O 1
ATOM 578 N N . LEU A 1 73 ? 7.131 -2.657 -22.497 1.00 96.38 73 LEU A N 1
ATOM 579 C CA . LEU A 1 73 ? 5.737 -2.390 -22.851 1.00 96.38 73 LEU A CA 1
ATOM 580 C C . LEU A 1 73 ? 5.150 -1.329 -21.914 1.00 96.38 73 LEU A C 1
ATOM 582 O O . LEU A 1 73 ? 5.401 -1.364 -20.709 1.00 96.38 73 LEU A O 1
ATOM 586 N N . ASP A 1 74 ? 4.349 -0.415 -22.462 1.00 96.56 74 ASP A N 1
ATOM 587 C CA . ASP A 1 74 ? 3.560 0.552 -21.693 1.00 96.56 74 ASP A CA 1
ATOM 588 C C . ASP A 1 74 ? 2.077 0.414 -22.061 1.00 96.56 74 ASP A C 1
ATOM 590 O O . ASP A 1 74 ? 1.710 0.437 -23.238 1.00 96.56 74 ASP A O 1
ATOM 594 N N . CYS A 1 75 ? 1.231 0.227 -21.049 1.00 96.19 75 CYS A N 1
ATOM 595 C CA . CYS A 1 75 ? -0.182 -0.117 -21.192 1.00 96.19 75 CYS A CA 1
ATOM 596 C C . CYS A 1 75 ? -1.071 0.930 -20.523 1.00 96.19 75 CYS A C 1
ATOM 598 O O . CYS A 1 75 ? -0.697 1.580 -19.547 1.00 96.19 75 CYS A O 1
ATOM 600 N N . THR A 1 76 ? -2.310 1.047 -20.998 1.00 96.75 76 THR A N 1
ATOM 601 C CA . THR A 1 76 ? -3.296 1.939 -20.385 1.00 96.75 76 THR A CA 1
ATOM 602 C C . THR A 1 76 ? -3.719 1.441 -19.001 1.00 96.75 76 THR A C 1
ATOM 604 O O . THR A 1 76 ? -3.898 0.245 -18.782 1.00 96.75 76 THR A O 1
ATOM 607 N N . ILE A 1 77 ? -3.948 2.372 -18.068 1.00 96.25 77 ILE A N 1
ATOM 608 C CA . ILE A 1 77 ? -4.449 2.053 -16.716 1.00 96.25 77 ILE A CA 1
ATOM 609 C C . ILE A 1 77 ? -5.913 1.589 -16.768 1.00 96.25 77 ILE A C 1
ATOM 611 O O . ILE A 1 77 ? -6.316 0.685 -16.039 1.00 96.25 77 ILE A O 1
ATOM 615 N N . ILE A 1 78 ? -6.721 2.198 -17.641 1.00 96.50 78 ILE A N 1
ATOM 616 C CA . ILE A 1 78 ? -8.120 1.810 -17.842 1.00 96.50 78 ILE A CA 1
ATOM 617 C C . ILE A 1 78 ? -8.159 0.643 -18.834 1.00 96.50 78 ILE A C 1
ATOM 619 O O . ILE A 1 78 ? -7.621 0.745 -19.938 1.00 96.50 78 ILE A O 1
ATOM 623 N N . MET A 1 79 ? -8.805 -0.455 -18.436 1.00 95.56 79 MET A N 1
ATOM 624 C CA . MET A 1 79 ? -8.904 -1.697 -19.209 1.00 95.56 79 MET A CA 1
ATOM 625 C C . MET A 1 79 ? -10.353 -2.188 -19.296 1.00 95.56 79 MET A C 1
ATOM 627 O O . MET A 1 79 ? -11.174 -1.903 -18.423 1.00 95.56 79 MET A O 1
ATOM 631 N N . HIS A 1 80 ? -10.662 -2.964 -20.339 1.00 97.19 80 HIS A N 1
ATOM 632 C CA . HIS A 1 80 ? -11.981 -3.573 -20.518 1.00 97.19 80 HIS A CA 1
ATOM 633 C C . HIS A 1 80 ? -12.298 -4.560 -19.368 1.00 97.19 80 HIS A C 1
ATOM 635 O O . HIS A 1 80 ? -11.445 -5.395 -19.057 1.00 97.19 80 HIS A O 1
ATOM 641 N N . PRO A 1 81 ? -13.513 -4.557 -18.774 1.00 96.19 81 PRO A N 1
ATOM 642 C CA . PRO A 1 81 ? -13.856 -5.385 -17.606 1.00 96.19 81 PRO A CA 1
ATOM 643 C C . PRO A 1 81 ? -13.551 -6.882 -17.750 1.00 96.19 81 PRO A C 1
ATOM 645 O O . PRO A 1 81 ? -13.146 -7.540 -16.793 1.00 96.19 81 PRO A O 1
ATOM 648 N N . GLN A 1 82 ? -13.689 -7.413 -18.967 1.00 97.38 82 GLN A N 1
ATOM 649 C CA . GLN A 1 82 ? -13.400 -8.816 -19.267 1.00 97.38 82 GLN A CA 1
ATOM 650 C C . GLN A 1 82 ? -11.947 -9.221 -18.954 1.00 97.38 82 GLN A C 1
ATOM 652 O O . GLN A 1 82 ? -11.717 -10.369 -18.589 1.00 97.38 82 GLN A O 1
ATOM 657 N N . VAL A 1 83 ? -10.978 -8.299 -19.033 1.00 97.06 83 VAL A N 1
ATOM 658 C CA . VAL A 1 83 ? -9.573 -8.567 -18.670 1.00 97.06 83 VAL A CA 1
ATOM 659 C C . VAL A 1 83 ? -9.466 -8.944 -17.190 1.00 97.06 83 VAL A C 1
ATOM 661 O O . VAL A 1 83 ? -8.820 -9.933 -16.841 1.00 97.06 83 VAL A O 1
ATOM 664 N N . TRP A 1 84 ? -10.166 -8.222 -16.315 1.00 96.25 84 TRP A N 1
ATOM 665 C CA . TRP A 1 84 ? -10.191 -8.493 -14.875 1.00 96.25 84 TRP A CA 1
ATOM 666 C C . TRP A 1 84 ? -10.943 -9.780 -14.538 1.00 96.25 84 TRP A C 1
ATOM 668 O O . TRP A 1 84 ? -10.556 -10.493 -13.615 1.00 96.25 84 TRP A O 1
ATOM 678 N N . LYS A 1 85 ? -11.990 -10.110 -15.305 1.00 96.25 85 LYS A N 1
ATOM 679 C CA . LYS A 1 85 ? -12.729 -11.367 -15.136 1.00 96.25 85 LYS A CA 1
ATOM 680 C C . LYS A 1 85 ? -11.898 -12.576 -15.559 1.00 96.25 85 LYS A C 1
ATOM 682 O O . LYS A 1 85 ? -11.750 -13.509 -14.781 1.00 96.25 85 LYS A O 1
ATOM 687 N N . CYS A 1 86 ? -11.315 -12.548 -16.757 1.00 97.12 86 CYS A N 1
ATOM 688 C CA . CYS A 1 86 ? -10.520 -13.662 -17.281 1.00 97.12 86 CYS A CA 1
ATOM 689 C C . CYS A 1 86 ? -9.217 -13.888 -16.505 1.00 97.12 86 CYS A C 1
ATOM 691 O O . CYS A 1 86 ? -8.774 -15.024 -16.393 1.00 97.12 86 CYS A O 1
ATOM 693 N N . SER A 1 87 ? -8.610 -12.830 -15.959 1.00 96.81 87 SER A N 1
ATOM 694 C CA . SER A 1 87 ? -7.430 -12.955 -15.089 1.00 96.81 87 SER A CA 1
ATOM 695 C C . SER A 1 87 ? -7.765 -13.385 -13.655 1.00 96.81 87 SER A C 1
AT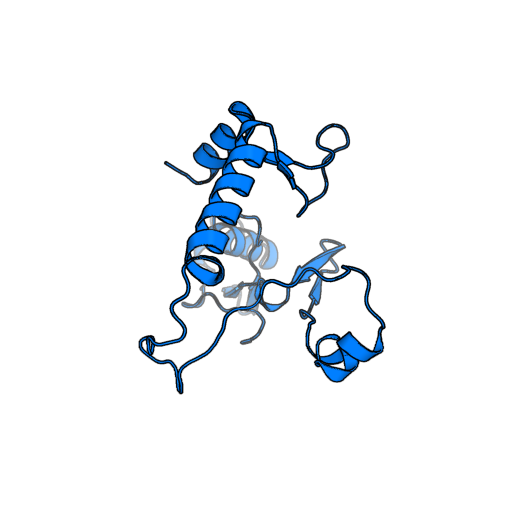OM 697 O O . SER A 1 87 ? -6.853 -13.572 -12.857 1.00 96.81 87 SER A O 1
ATOM 699 N N . GLY A 1 88 ? -9.050 -13.512 -13.302 1.00 96.44 88 GLY A N 1
ATOM 700 C CA . GLY A 1 88 ? -9.508 -13.900 -11.965 1.00 96.44 88 GLY A CA 1
ATOM 701 C C . GLY A 1 88 ? -9.540 -12.767 -10.935 1.00 96.44 88 GLY A C 1
ATOM 702 O O . GLY A 1 88 ? -10.147 -12.941 -9.882 1.00 96.44 88 GLY A O 1
ATOM 703 N N . HIS A 1 89 ? -8.977 -11.588 -11.229 1.00 96.38 89 HIS A N 1
ATOM 704 C CA . HIS A 1 89 ? -8.985 -10.440 -10.312 1.00 96.38 89 HIS A CA 1
ATOM 705 C C . HIS A 1 89 ? -10.400 -10.030 -9.896 1.00 96.38 89 HIS A C 1
ATOM 707 O O . HIS A 1 89 ? -10.615 -9.673 -8.745 1.00 96.38 89 HIS A O 1
ATOM 713 N N . TYR A 1 90 ? -11.372 -10.116 -10.809 1.00 92.69 90 TYR A N 1
ATOM 714 C CA . TYR A 1 90 ? -12.763 -9.768 -10.509 1.00 92.69 90 TYR A CA 1
ATOM 715 C C . TYR A 1 90 ? -13.357 -10.616 -9.372 1.00 92.69 90 TYR A C 1
ATOM 717 O O . TYR A 1 90 ? -14.125 -10.101 -8.568 1.00 92.69 90 TYR A O 1
ATOM 725 N N . ASP A 1 91 ? -13.012 -11.904 -9.309 1.00 94.31 91 ASP A N 1
ATOM 726 C CA . ASP A 1 91 ? -13.582 -12.835 -8.330 1.00 94.31 91 ASP A CA 1
ATOM 727 C C . ASP A 1 91 ? -12.693 -12.995 -7.089 1.00 94.31 91 ASP A C 1
ATOM 729 O O . ASP A 1 91 ? -13.196 -13.196 -5.986 1.00 94.31 91 ASP A O 1
ATOM 733 N N . LEU A 1 92 ? -11.371 -12.912 -7.259 1.00 95.44 92 LEU A N 1
ATOM 734 C CA . LEU A 1 92 ? -10.396 -13.329 -6.248 1.00 95.44 92 LEU A CA 1
ATOM 735 C C . LEU A 1 92 ? -9.651 -12.168 -5.579 1.00 95.44 92 LEU A C 1
ATOM 737 O O . LEU A 1 92 ? -9.118 -12.353 -4.491 1.00 95.44 92 LEU A O 1
ATOM 741 N N . PHE A 1 93 ? -9.591 -10.982 -6.192 1.00 96.00 93 PHE A N 1
ATOM 742 C CA . PHE A 1 93 ? -8.836 -9.850 -5.645 1.00 96.00 93 PHE A CA 1
ATOM 743 C C . PHE A 1 93 ? -9.697 -9.019 -4.686 1.00 96.00 93 PHE A C 1
ATOM 745 O O . PHE A 1 93 ? -10.066 -7.879 -4.972 1.00 96.00 93 PHE A O 1
ATOM 752 N N . HIS A 1 94 ? -10.051 -9.617 -3.549 1.00 92.19 94 HIS A N 1
ATOM 753 C CA . HIS A 1 94 ? -10.789 -8.960 -2.477 1.00 92.19 94 HIS A CA 1
ATOM 754 C C . HIS A 1 94 ? -10.228 -9.338 -1.106 1.00 92.19 94 HIS A C 1
ATOM 756 O O . HIS A 1 94 ? -9.753 -10.450 -0.900 1.00 92.19 94 HIS A O 1
ATOM 762 N N . ASP A 1 95 ? -10.347 -8.410 -0.160 1.00 92.44 95 ASP A N 1
ATOM 763 C CA . ASP A 1 95 ? -10.047 -8.645 1.248 1.00 92.44 95 ASP A CA 1
ATOM 764 C C . ASP A 1 95 ? -11.361 -8.766 2.034 1.00 92.44 95 ASP A C 1
ATOM 766 O O . ASP A 1 95 ? -12.298 -7.984 1.825 1.00 92.44 95 ASP A O 1
ATOM 770 N N . PHE A 1 96 ? -11.442 -9.718 2.968 1.00 91.62 96 PHE A N 1
ATOM 771 C CA . PHE A 1 96 ? -12.583 -9.808 3.878 1.00 91.62 96 PHE A CA 1
ATOM 772 C C . PHE A 1 96 ? -12.561 -8.642 4.868 1.00 91.62 96 PHE A C 1
ATOM 774 O O . PHE A 1 96 ? -11.538 -8.338 5.484 1.00 91.62 96 PHE A O 1
ATOM 781 N N . MET A 1 97 ? -13.711 -7.996 5.043 1.00 92.19 97 MET A N 1
ATOM 782 C CA . MET A 1 97 ? -13.870 -6.859 5.945 1.00 92.19 97 MET A CA 1
ATOM 783 C C . MET A 1 97 ? -14.924 -7.173 7.000 1.00 92.19 97 MET A C 1
ATOM 785 O O . MET A 1 97 ? -15.931 -7.815 6.705 1.00 92.19 97 MET A O 1
ATOM 789 N N . VAL A 1 98 ? -14.724 -6.662 8.212 1.00 91.31 98 VAL A N 1
ATOM 790 C CA . VAL A 1 98 ? -15.701 -6.744 9.302 1.00 91.31 98 VAL A CA 1
ATOM 791 C C . VAL A 1 98 ? -16.019 -5.362 9.851 1.00 91.31 98 VAL A C 1
ATOM 793 O O . VAL A 1 98 ? -15.154 -4.486 9.937 1.00 91.31 98 VAL A O 1
ATOM 796 N N . ASP A 1 99 ? -17.279 -5.176 10.227 1.00 90.94 99 ASP A N 1
ATOM 797 C CA . ASP A 1 99 ? -17.797 -3.926 10.767 1.00 90.94 99 ASP A CA 1
ATOM 798 C C . ASP A 1 99 ? -17.990 -4.048 12.280 1.00 90.94 99 ASP A C 1
ATOM 800 O O . ASP A 1 99 ? -18.632 -4.975 12.775 1.00 90.94 99 ASP A O 1
ATOM 804 N N . CYS A 1 100 ? -17.448 -3.092 13.032 1.00 87.50 100 CYS A N 1
ATOM 805 C CA . CYS A 1 100 ? -17.696 -2.992 14.465 1.00 87.50 100 CYS A CA 1
ATOM 806 C C . CYS A 1 100 ? -18.882 -2.056 14.708 1.00 87.50 100 CYS A C 1
ATOM 808 O O . CYS A 1 100 ? -18.829 -0.869 14.378 1.00 87.50 100 CYS A O 1
ATOM 810 N N . THR A 1 101 ? -19.946 -2.569 15.322 1.00 86.94 101 THR A N 1
ATOM 811 C CA . THR A 1 101 ? -21.163 -1.798 15.624 1.00 86.94 101 THR A CA 1
ATOM 812 C C . THR A 1 101 ? -20.929 -0.693 16.655 1.00 86.94 101 THR A C 1
ATOM 814 O O . THR A 1 101 ? -21.579 0.350 16.590 1.00 86.94 101 THR A O 1
ATOM 817 N N . GLU A 1 102 ? -19.974 -0.881 17.570 1.00 83.81 102 GLU A N 1
ATOM 818 C CA . GLU A 1 102 ? -19.636 0.101 18.604 1.00 83.81 102 GLU A CA 1
ATOM 819 C C . GLU A 1 102 ? -18.809 1.264 18.051 1.00 83.81 102 GLU A C 1
ATOM 821 O O . GLU A 1 102 ? -19.135 2.428 18.282 1.00 83.81 102 GLU A O 1
ATOM 826 N N . SER A 1 103 ? -17.742 0.966 17.300 1.00 82.44 103 SER A N 1
ATOM 827 C CA . SER A 1 103 ? -16.870 2.007 16.743 1.00 82.44 103 SER A CA 1
ATOM 828 C C . SER A 1 103 ? -17.405 2.598 15.440 1.00 82.44 103 SER A C 1
ATOM 830 O O . SER A 1 103 ? -16.938 3.659 15.024 1.00 82.44 103 SER A O 1
ATOM 832 N N . LYS A 1 104 ? -18.370 1.924 14.795 1.00 88.25 104 LYS A N 1
ATOM 833 C CA . LYS A 1 104 ? -18.872 2.225 13.444 1.00 88.25 104 LYS A CA 1
ATOM 834 C C . LYS A 1 104 ? -17.755 2.295 12.398 1.00 88.25 104 LYS A C 1
ATOM 836 O O . LYS A 1 104 ? -17.864 3.021 11.412 1.00 88.25 104 LYS A O 1
ATOM 841 N N . ARG A 1 105 ? -16.657 1.571 12.634 1.00 88.00 105 ARG A N 1
ATOM 842 C CA . ARG A 1 105 ? -15.514 1.464 11.723 1.00 88.00 105 ARG A CA 1
ATOM 843 C C . ARG A 1 105 ? -15.481 0.087 11.080 1.00 88.00 105 ARG A C 1
ATOM 845 O O . ARG A 1 105 ? -15.955 -0.893 11.657 1.00 88.00 105 ARG A O 1
ATOM 852 N N . ARG A 1 106 ? -14.853 0.050 9.909 1.00 90.25 106 ARG A N 1
ATOM 853 C CA . ARG A 1 106 ? -14.582 -1.158 9.143 1.00 90.25 106 ARG A CA 1
ATOM 854 C C . ARG A 1 106 ? -13.110 -1.525 9.257 1.00 90.25 106 ARG A C 1
ATOM 856 O O . ARG A 1 106 ? -12.251 -0.649 9.169 1.00 90.25 106 ARG A O 1
ATOM 863 N N . TYR A 1 107 ? -12.836 -2.809 9.430 1.00 90.00 107 TYR A N 1
ATOM 864 C CA . TYR A 1 107 ? -11.491 -3.348 9.606 1.00 90.00 107 TYR A CA 1
ATOM 865 C C . TYR A 1 107 ? -11.257 -4.501 8.639 1.00 90.00 107 TYR A C 1
ATOM 867 O O . TYR A 1 107 ? -12.197 -5.226 8.305 1.00 90.00 107 TYR A O 1
ATOM 875 N N . ARG A 1 108 ? -10.006 -4.675 8.209 1.00 90.38 108 ARG A N 1
ATOM 876 C CA . ARG A 1 108 ? -9.605 -5.845 7.431 1.00 90.38 108 ARG A CA 1
ATOM 877 C C . ARG A 1 108 ? -9.530 -7.054 8.359 1.00 90.38 108 ARG A C 1
ATOM 879 O O . ARG A 1 108 ? -8.905 -6.975 9.416 1.00 90.38 108 ARG A O 1
ATOM 886 N N . TYR A 1 109 ? -10.223 -8.123 7.991 1.00 89.62 109 TYR A N 1
ATOM 887 C CA . TYR A 1 109 ? -10.461 -9.300 8.828 1.00 89.62 109 TYR A CA 1
ATOM 888 C C . TYR A 1 109 ? -9.160 -9.946 9.326 1.00 89.62 109 TYR A C 1
ATOM 890 O O . TYR A 1 109 ? -9.007 -10.203 10.517 1.00 89.62 109 TYR A O 1
ATOM 898 N N . ASP A 1 110 ? -8.186 -10.095 8.435 1.00 88.25 110 ASP A N 1
ATOM 899 C CA . ASP A 1 110 ? -6.867 -10.684 8.683 1.00 88.25 110 ASP A CA 1
ATOM 900 C C . ASP A 1 110 ? -5.949 -9.817 9.569 1.00 88.25 110 ASP A C 1
ATOM 902 O O . ASP A 1 110 ? -5.024 -10.326 10.212 1.00 88.25 110 ASP A O 1
ATOM 906 N N . GLN A 1 111 ? -6.194 -8.503 9.617 1.00 88.06 111 GLN A N 1
ATOM 907 C CA . GLN A 1 111 ? -5.416 -7.550 10.416 1.00 88.06 111 GLN A CA 1
ATOM 908 C C . GLN A 1 111 ? -5.891 -7.468 11.867 1.00 88.06 111 GLN A C 1
ATOM 910 O O . GLN A 1 111 ? -5.182 -6.926 12.717 1.00 88.06 111 GLN A O 1
ATOM 915 N N . LEU A 1 112 ? -7.080 -7.987 12.169 1.00 89.25 112 LEU A N 1
ATOM 916 C CA . LEU A 1 112 ? -7.615 -7.987 13.519 1.00 89.25 112 LEU A CA 1
ATOM 917 C C . LEU A 1 112 ? -7.026 -9.135 14.327 1.00 89.25 112 LEU A C 1
ATOM 919 O O . LEU A 1 112 ? -7.234 -10.309 14.027 1.00 89.25 112 LEU A O 1
ATOM 923 N N . ARG A 1 113 ? -6.318 -8.776 15.395 1.00 89.44 113 ARG A N 1
ATOM 924 C CA . ARG A 1 113 ? -5.716 -9.727 16.324 1.00 89.44 113 ARG A CA 1
ATOM 925 C C . ARG A 1 113 ? -6.253 -9.533 17.729 1.00 89.44 113 ARG A C 1
ATOM 927 O O . ARG A 1 113 ? -6.570 -8.416 18.143 1.00 89.44 113 ARG A O 1
ATOM 934 N N . GLY A 1 114 ? -6.341 -10.626 18.467 1.00 89.94 114 GLY A N 1
ATOM 935 C CA . GLY A 1 114 ? -6.825 -10.625 19.836 1.00 89.94 114 GLY A CA 1
ATOM 936 C C . GLY A 1 114 ? -6.340 -11.827 20.623 1.00 89.94 114 GLY A C 1
ATOM 937 O O . GLY A 1 114 ? -5.605 -12.677 20.116 1.00 89.94 114 GLY A O 1
ATOM 938 N N . ARG A 1 115 ? -6.754 -11.881 21.885 1.00 90.25 115 ARG A N 1
ATOM 939 C CA . ARG A 1 115 ? -6.480 -13.008 22.778 1.00 90.25 115 ARG A CA 1
ATOM 940 C C . ARG A 1 115 ? -7.746 -13.419 23.505 1.00 90.25 115 ARG A C 1
ATOM 942 O O . ARG A 1 115 ? -8.612 -12.591 23.791 1.00 90.25 115 ARG A O 1
ATOM 949 N N . TRP A 1 116 ? -7.824 -14.700 23.843 1.00 88.75 116 TRP A N 1
ATOM 950 C CA . TRP A 1 116 ? -8.797 -15.177 24.815 1.00 88.75 116 TRP A CA 1
ATOM 951 C C . TRP A 1 116 ? -8.429 -14.653 26.200 1.00 88.75 116 TRP A C 1
ATOM 953 O O . TRP A 1 116 ? -7.274 -14.747 26.611 1.00 88.75 116 TRP A O 1
ATOM 963 N N . VAL A 1 117 ? -9.410 -14.105 26.907 1.00 89.62 117 VAL A N 1
ATOM 964 C CA . VAL A 1 117 ? -9.261 -13.609 28.273 1.00 89.62 117 VAL A CA 1
ATOM 965 C C . VAL A 1 117 ? -10.369 -14.202 29.130 1.00 89.62 117 VAL A C 1
ATOM 967 O O . VAL A 1 117 ? -11.538 -14.200 28.735 1.00 89.62 117 VAL A O 1
ATOM 970 N N . GLU A 1 118 ? -9.998 -14.711 30.299 1.00 90.69 118 GLU A N 1
ATOM 971 C CA . GLU A 1 118 ? -10.916 -15.278 31.282 1.00 90.69 118 GLU A CA 1
ATOM 972 C C . GLU A 1 118 ? -10.893 -14.451 32.566 1.00 90.69 118 GLU A C 1
ATOM 974 O O . GLU A 1 118 ? -9.839 -14.235 33.160 1.00 90.69 118 GLU A O 1
ATOM 979 N N . ALA A 1 119 ? -12.062 -13.982 32.999 1.00 87.25 119 ALA A N 1
ATOM 980 C CA . ALA A 1 119 ? -12.237 -13.290 34.272 1.00 87.25 119 ALA A CA 1
ATOM 981 C C . ALA A 1 119 ? -13.677 -13.446 34.773 1.00 87.25 119 ALA A C 1
ATOM 983 O O . ALA A 1 119 ? -14.614 -13.559 33.985 1.00 87.25 119 ALA A O 1
ATOM 984 N N . LYS A 1 120 ? -13.875 -13.451 36.100 1.00 83.31 120 LYS A N 1
ATOM 985 C CA . LYS A 1 120 ? -15.202 -13.596 36.745 1.00 83.31 120 LYS A CA 1
ATOM 986 C C . LYS A 1 120 ? -16.017 -14.810 36.244 1.00 83.31 120 LYS A C 1
ATOM 988 O O . LYS A 1 120 ? -17.243 -14.757 36.202 1.00 83.31 120 LYS A O 1
ATOM 993 N N . GLY A 1 121 ? -15.344 -15.894 35.848 1.00 83.25 121 GLY A N 1
ATOM 994 C CA . GLY A 1 121 ? -15.988 -17.095 35.300 1.00 83.25 121 GLY A CA 1
ATOM 995 C C . GLY A 1 121 ? -16.533 -16.945 33.872 1.00 83.25 121 GLY A C 1
ATOM 996 O O . GLY A 1 121 ? -17.287 -17.803 33.426 1.00 83.25 121 GLY A O 1
ATOM 997 N N . GLN A 1 122 ? -16.174 -15.875 33.154 1.00 86.25 122 GLN A N 1
ATOM 998 C CA . GLN A 1 122 ? -16.535 -15.648 31.755 1.00 86.25 122 GLN A CA 1
ATOM 999 C C . GLN A 1 122 ? -15.283 -15.638 30.872 1.00 86.25 122 GLN A C 1
ATOM 1001 O O . GLN A 1 122 ? -14.276 -15.022 31.222 1.00 86.25 122 GLN A O 1
ATOM 1006 N N . LYS A 1 123 ? -15.370 -16.296 29.711 1.00 88.06 123 LYS A N 1
ATOM 1007 C CA . LYS A 1 123 ? -14.325 -16.338 28.682 1.00 88.06 123 LYS A CA 1
ATOM 1008 C C . LYS A 1 123 ? -14.747 -15.487 27.490 1.00 88.06 123 LYS A C 1
ATOM 1010 O O . LYS A 1 123 ? -15.814 -15.720 26.929 1.00 88.06 123 LYS A O 1
ATOM 1015 N N . ALA A 1 124 ? -13.918 -14.527 27.094 1.00 87.88 124 ALA A N 1
ATOM 1016 C CA . ALA A 1 124 ? -14.182 -13.654 25.953 1.00 87.88 124 ALA A CA 1
ATOM 1017 C C . ALA A 1 124 ? -12.941 -13.509 25.070 1.00 87.88 124 ALA A C 1
ATOM 1019 O O . ALA A 1 124 ? -11.816 -13.494 25.568 1.00 87.88 124 ALA A O 1
ATOM 1020 N N . PHE A 1 125 ? -13.140 -13.386 23.759 1.00 87.94 125 PHE A N 1
ATOM 1021 C CA . PHE A 1 125 ? -12.063 -13.045 22.837 1.00 87.94 125 PHE A CA 1
ATOM 1022 C C . PHE A 1 125 ? -11.984 -11.527 22.691 1.00 87.94 125 PHE A C 1
ATOM 1024 O O . PHE A 1 125 ? -12.917 -10.891 22.200 1.00 87.94 125 PHE A O 1
ATOM 1031 N N . VAL A 1 126 ? -10.881 -10.936 23.143 1.00 87.56 126 VAL A N 1
ATOM 1032 C CA . VAL A 1 126 ? -10.703 -9.483 23.174 1.00 87.56 126 VAL A CA 1
ATOM 1033 C C . VAL A 1 126 ? -9.769 -9.066 22.046 1.00 87.56 126 VAL A C 1
ATOM 1035 O O . VAL A 1 126 ? -8.596 -9.437 22.020 1.00 87.56 126 VAL A O 1
ATOM 1038 N N . LEU A 1 127 ? -10.302 -8.269 21.118 1.00 87.75 127 LEU A N 1
ATOM 1039 C CA . LEU A 1 127 ? -9.556 -7.700 19.998 1.00 87.75 127 LEU A CA 1
ATOM 1040 C C . LEU A 1 127 ? -8.758 -6.471 20.430 1.00 87.75 127 LEU A C 1
ATOM 1042 O O . LEU A 1 127 ? -9.313 -5.548 21.037 1.00 87.75 127 LEU A O 1
ATOM 1046 N N . GLY A 1 128 ? -7.486 -6.417 20.041 1.00 85.25 128 GLY A N 1
ATOM 1047 C CA . GLY A 1 128 ? -6.664 -5.218 20.178 1.00 85.25 128 GLY A CA 1
ATOM 1048 C C . GLY A 1 128 ? -7.044 -4.139 19.165 1.00 85.25 128 GLY A C 1
ATOM 1049 O O . GLY A 1 128 ? -7.736 -4.395 18.178 1.00 85.25 128 GLY A O 1
ATOM 1050 N N . ASP A 1 129 ? -6.619 -2.905 19.423 1.00 82.94 129 ASP A N 1
ATOM 1051 C CA . ASP A 1 129 ? -6.683 -1.829 18.436 1.00 82.94 129 ASP A CA 1
ATOM 1052 C C . ASP A 1 129 ? -5.516 -1.953 17.448 1.00 82.94 129 ASP A C 1
ATOM 1054 O O . ASP A 1 129 ? -4.368 -1.837 17.881 1.00 82.94 129 ASP A O 1
ATOM 1058 N N . PRO A 1 130 ? -5.772 -2.110 16.137 1.00 79.81 130 PRO A N 1
ATOM 1059 C CA . PRO A 1 130 ? -4.705 -2.159 15.140 1.00 79.81 130 PRO A CA 1
ATOM 1060 C C . PRO A 1 130 ? -3.854 -0.889 15.059 1.00 79.81 130 PRO A C 1
ATOM 1062 O O . PRO A 1 130 ? -2.764 -0.926 14.500 1.00 79.81 130 PRO A O 1
ATOM 1065 N N . ASN A 1 131 ? -4.347 0.237 15.585 1.00 78.12 131 ASN A N 1
ATOM 1066 C CA . ASN A 1 131 ? -3.634 1.514 15.568 1.00 78.12 131 ASN A CA 1
ATOM 1067 C C . ASN A 1 131 ? -2.859 1.794 16.863 1.00 78.12 131 ASN A C 1
ATOM 1069 O O . ASN A 1 131 ? -2.278 2.870 16.991 1.00 78.12 131 ASN A O 1
ATOM 1073 N N . ALA A 1 132 ? -2.896 0.889 17.845 1.00 81.06 132 ALA A N 1
ATOM 1074 C CA . ALA A 1 132 ? -2.126 1.056 19.072 1.00 81.06 132 ALA A CA 1
ATOM 1075 C C . ALA A 1 132 ? -0.642 0.740 18.835 1.00 81.06 132 ALA A C 1
ATOM 1077 O O . ALA A 1 132 ? -0.310 -0.170 18.079 1.00 81.06 132 ALA A O 1
ATOM 1078 N N . ASP A 1 133 ? 0.247 1.455 19.533 1.00 79.12 133 ASP A N 1
ATOM 1079 C CA . ASP A 1 133 ? 1.690 1.170 19.503 1.00 79.12 133 ASP A CA 1
ATOM 1080 C C . ASP A 1 133 ? 2.003 -0.223 20.104 1.00 79.12 133 ASP A C 1
ATOM 1082 O O . ASP A 1 133 ? 2.976 -0.864 19.711 1.00 79.12 133 ASP A O 1
ATOM 1086 N N . SER A 1 134 ? 1.159 -0.715 21.023 1.00 84.50 134 SER A N 1
ATOM 1087 C CA . SER A 1 134 ? 1.261 -2.042 21.641 1.00 84.50 134 SER A CA 1
ATOM 1088 C C . SER A 1 134 ? -0.081 -2.778 21.617 1.00 84.50 134 SER A C 1
ATOM 1090 O O . SER A 1 134 ? -1.090 -2.303 22.149 1.00 84.50 134 SER A O 1
ATOM 1092 N N . TRP A 1 135 ? -0.086 -3.974 21.018 1.00 81.38 135 TRP A N 1
ATOM 1093 C CA . TRP A 1 135 ? -1.255 -4.857 20.990 1.00 81.38 135 TRP A CA 1
ATOM 1094 C C . TRP A 1 135 ? -1.645 -5.319 22.389 1.00 81.38 135 TRP A C 1
ATOM 1096 O O . TRP A 1 135 ? -2.828 -5.315 22.723 1.00 81.38 135 TRP A O 1
ATOM 1106 N N . ASP A 1 136 ? -0.660 -5.679 23.210 1.00 83.19 136 ASP A N 1
ATOM 1107 C CA . ASP A 1 136 ? -0.906 -6.233 24.537 1.00 83.19 136 ASP A CA 1
ATOM 1108 C C . ASP A 1 136 ? -1.544 -5.190 25.450 1.00 83.19 136 ASP A C 1
ATOM 1110 O O . ASP A 1 136 ? -2.587 -5.453 26.044 1.00 83.19 136 ASP A O 1
ATOM 1114 N N . GLU A 1 137 ? -1.012 -3.967 25.482 1.00 85.00 137 GLU A N 1
ATOM 1115 C CA . GLU A 1 137 ? -1.596 -2.871 26.266 1.00 85.00 137 GLU A CA 1
ATOM 1116 C C . GLU A 1 137 ? -3.035 -2.566 25.832 1.00 85.00 137 GLU A C 1
ATOM 1118 O O . GLU A 1 137 ? -3.926 -2.382 26.667 1.00 85.00 137 GLU A O 1
ATOM 1123 N N . SER A 1 138 ? -3.284 -2.570 24.520 1.00 86.88 138 SER A N 1
ATOM 1124 C CA . SER A 1 138 ? -4.616 -2.345 23.961 1.00 86.88 138 SER A CA 1
ATOM 1125 C C . SER A 1 138 ? -5.606 -3.444 24.359 1.00 86.88 138 SER A C 1
ATOM 1127 O O . SER A 1 138 ? -6.732 -3.152 24.772 1.00 86.88 138 SER A O 1
ATOM 1129 N N . ILE A 1 139 ? -5.183 -4.709 24.280 1.00 86.88 139 ILE A N 1
ATOM 1130 C CA . ILE A 1 139 ? -5.992 -5.871 24.663 1.00 86.88 139 ILE A CA 1
ATOM 1131 C C . ILE A 1 139 ? -6.262 -5.852 26.167 1.00 86.88 139 ILE A C 1
ATOM 1133 O O . ILE A 1 139 ? -7.412 -6.012 26.572 1.00 86.88 139 ILE A O 1
ATOM 1137 N N . HIS A 1 140 ? -5.247 -5.583 26.993 1.00 86.00 140 HIS A N 1
ATOM 1138 C CA . HIS A 1 140 ? -5.394 -5.452 28.442 1.00 86.00 140 HIS A CA 1
ATOM 1139 C C . HIS A 1 140 ? -6.412 -4.365 28.811 1.00 86.00 140 HIS A C 1
ATOM 1141 O O . HIS A 1 140 ? -7.341 -4.630 29.576 1.00 86.00 140 HIS A O 1
ATOM 1147 N N . ALA A 1 141 ? -6.297 -3.163 28.239 1.00 86.00 141 ALA A N 1
ATOM 1148 C CA . ALA A 1 141 ? -7.214 -2.059 28.521 1.00 86.00 141 ALA A CA 1
ATOM 1149 C C . ALA A 1 141 ? -8.661 -2.376 28.097 1.00 86.00 141 ALA A C 1
ATOM 1151 O O . ALA A 1 141 ? -9.618 -2.088 28.824 1.00 86.00 141 ALA A O 1
ATOM 1152 N N . ARG A 1 142 ? -8.838 -3.006 26.930 1.00 86.94 142 ARG A N 1
ATOM 1153 C CA . ARG A 1 142 ? -10.157 -3.422 26.433 1.00 86.94 142 ARG A CA 1
ATOM 1154 C C . ARG A 1 142 ? -10.755 -4.552 27.271 1.00 86.94 142 ARG A C 1
ATOM 1156 O O . ARG A 1 142 ? -11.947 -4.501 27.568 1.00 86.94 142 ARG A O 1
ATOM 1163 N N . ALA A 1 143 ? -9.943 -5.507 27.719 1.00 87.06 143 ALA A N 1
ATOM 1164 C CA . ALA A 1 143 ? -10.372 -6.593 28.594 1.00 87.06 143 ALA A CA 1
ATOM 1165 C C . ALA A 1 143 ? -10.836 -6.067 29.961 1.00 87.06 143 ALA A C 1
ATOM 1167 O O . ALA A 1 143 ? -11.924 -6.417 30.416 1.00 87.06 143 ALA A O 1
ATOM 1168 N N . GLN A 1 144 ? -10.077 -5.153 30.579 1.00 87.50 144 GLN A N 1
ATOM 1169 C CA . GLN A 1 144 ? -10.469 -4.513 31.843 1.00 87.50 144 GLN A CA 1
ATOM 1170 C C . GLN A 1 144 ? -11.827 -3.817 31.732 1.00 87.50 144 GLN A C 1
ATOM 1172 O O . GLN A 1 144 ? -12.679 -3.963 32.614 1.00 87.50 144 GLN A O 1
ATOM 1177 N N . LYS A 1 145 ? -12.046 -3.091 30.627 1.00 86.44 145 LYS A N 1
ATOM 1178 C CA . LYS A 1 145 ? -13.314 -2.412 30.350 1.00 86.44 145 LYS A CA 1
ATOM 1179 C C . LYS A 1 145 ? -14.457 -3.409 30.142 1.00 86.44 145 LYS A C 1
ATOM 1181 O O . LYS A 1 145 ? -15.528 -3.207 30.707 1.00 86.44 145 LYS A O 1
ATOM 1186 N N . PHE A 1 146 ? -14.227 -4.481 29.382 1.00 86.06 146 PHE A N 1
ATOM 1187 C CA . PHE A 1 146 ? -15.230 -5.513 29.103 1.00 86.06 146 PHE A CA 1
ATOM 1188 C C . PHE A 1 146 ? -15.693 -6.230 30.379 1.00 86.06 146 PHE A C 1
ATOM 1190 O O . PHE A 1 146 ? -16.890 -6.328 30.636 1.00 86.06 146 PHE A O 1
ATOM 1197 N N . PHE A 1 147 ? -14.758 -6.651 31.236 1.00 87.81 147 PHE A N 1
ATOM 1198 C CA . PHE A 1 147 ? -15.082 -7.327 32.497 1.00 87.81 147 PHE A CA 1
ATOM 1199 C C . PHE A 1 147 ? -15.467 -6.370 33.635 1.00 87.81 147 PHE A C 1
ATOM 1201 O O . PHE A 1 147 ? -15.742 -6.825 34.752 1.00 87.81 147 PHE A O 1
ATOM 1208 N N . ASN A 1 148 ? -15.501 -5.056 33.382 1.00 85.62 148 ASN A N 1
ATOM 1209 C CA . ASN A 1 148 ? -15.760 -4.009 34.372 1.00 85.62 148 ASN A CA 1
ATOM 1210 C C . ASN A 1 148 ? -14.902 -4.202 35.642 1.00 85.62 148 ASN A C 1
ATOM 1212 O O . ASN A 1 148 ? -15.413 -4.344 36.761 1.00 85.62 148 ASN A O 1
ATOM 1216 N N . LEU A 1 149 ? -13.588 -4.331 35.440 1.00 85.56 149 LEU A N 1
ATOM 1217 C CA . LEU A 1 149 ? -12.584 -4.485 36.493 1.00 85.56 149 LEU A CA 1
ATOM 1218 C C . LEU A 1 149 ? -11.888 -3.147 36.748 1.00 85.56 149 LEU A C 1
ATOM 1220 O O . LEU A 1 149 ? -11.597 -2.388 35.825 1.00 85.56 149 LEU A O 1
ATOM 1224 N N . ARG A 1 150 ? -11.601 -2.852 38.019 1.00 80.25 150 ARG A N 1
ATOM 1225 C CA . ARG A 1 150 ? -10.740 -1.716 38.379 1.00 80.25 150 ARG A CA 1
ATOM 1226 C C . ARG A 1 150 ? -9.282 -2.118 38.180 1.00 80.25 150 ARG A C 1
ATOM 1228 O O . ARG A 1 150 ? -8.960 -3.294 38.287 1.00 80.25 150 ARG A O 1
ATOM 1235 N N . ALA A 1 151 ? -8.393 -1.141 38.003 1.00 76.75 151 ALA A N 1
ATOM 1236 C CA . ALA A 1 151 ? -6.959 -1.393 37.809 1.00 76.75 151 ALA A CA 1
ATOM 1237 C C . ALA A 1 151 ? -6.335 -2.287 38.902 1.00 76.75 151 ALA A C 1
ATOM 1239 O O . ALA A 1 151 ? -5.479 -3.109 38.614 1.00 76.75 151 ALA A O 1
ATOM 1240 N N . LYS A 1 152 ? -6.815 -2.174 40.146 1.00 77.44 152 LYS A N 1
ATOM 1241 C CA . LYS A 1 152 ? -6.373 -2.997 4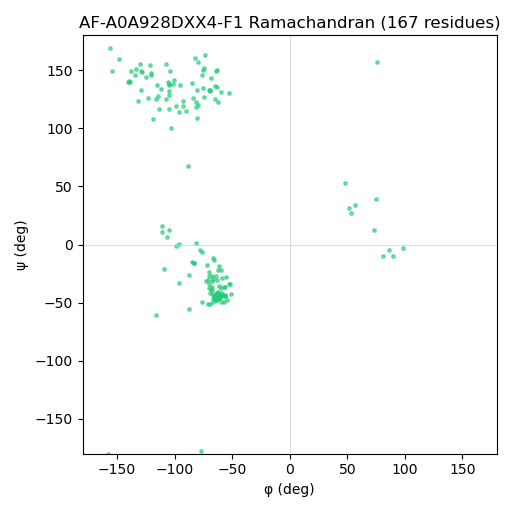1.286 1.00 77.44 152 LYS A CA 1
ATOM 1242 C C . LYS A 1 152 ? -6.841 -4.457 41.254 1.00 77.44 152 LYS A C 1
ATOM 1244 O O . LYS A 1 152 ? -6.314 -5.274 41.990 1.00 77.44 152 LYS A O 1
ATOM 1249 N N . ASP A 1 153 ? -7.862 -4.754 40.455 1.00 78.50 153 ASP A N 1
ATOM 1250 C CA . ASP A 1 153 ? -8.470 -6.078 40.323 1.00 78.50 153 ASP A CA 1
ATOM 1251 C C . ASP A 1 153 ? -8.033 -6.735 38.988 1.00 78.50 153 ASP A C 1
ATOM 1253 O O . ASP A 1 153 ? -8.619 -7.726 38.557 1.00 78.50 153 ASP A O 1
ATOM 1257 N N . ALA A 1 154 ? -7.024 -6.168 38.307 1.00 71.94 154 ALA A N 1
ATOM 1258 C CA . ALA A 1 154 ? -6.568 -6.604 36.987 1.00 71.94 154 ALA A CA 1
ATOM 1259 C C . ALA A 1 154 ? -5.914 -7.995 36.992 1.00 71.94 154 ALA A C 1
ATOM 1261 O O . ALA A 1 154 ? -6.014 -8.710 35.997 1.00 71.94 154 ALA A O 1
ATOM 1262 N N . ASP A 1 155 ? -5.336 -8.402 38.122 1.00 77.81 155 ASP A N 1
ATOM 1263 C CA . ASP A 1 155 ? -4.695 -9.711 38.307 1.00 77.81 155 ASP A CA 1
ATOM 1264 C C . ASP A 1 155 ? -5.695 -10.881 38.244 1.00 77.81 155 ASP A C 1
ATOM 1266 O O . ASP A 1 155 ? -5.307 -12.041 38.151 1.00 77.81 155 ASP A O 1
ATOM 1270 N N . GLN A 1 156 ? -7.002 -10.593 38.277 1.00 79.81 156 GLN A N 1
ATOM 1271 C CA . GLN A 1 156 ? -8.064 -11.594 38.128 1.00 79.81 156 GLN A CA 1
ATOM 1272 C C . GLN A 1 156 ? -8.270 -12.049 36.673 1.00 79.81 156 GLN A C 1
ATOM 1274 O O . GLN A 1 156 ? -9.092 -12.932 36.431 1.00 79.81 156 GLN A O 1
ATOM 1279 N N . MET A 1 157 ? -7.588 -11.423 35.708 1.00 83.00 157 MET A N 1
ATOM 1280 C CA . MET A 1 157 ? -7.677 -11.772 34.293 1.00 83.00 157 MET A CA 1
ATOM 1281 C C . MET A 1 157 ? -6.587 -12.771 33.912 1.00 83.00 157 MET A C 1
ATOM 1283 O O . MET A 1 157 ? -5.397 -12.484 34.034 1.00 83.00 157 MET A O 1
ATOM 1287 N N . VAL A 1 158 ? -6.995 -13.912 33.367 1.00 85.06 158 VAL A N 1
ATOM 1288 C CA . VAL A 1 158 ? -6.087 -14.893 32.771 1.00 85.06 158 VAL A CA 1
ATOM 1289 C C . VAL A 1 158 ? -6.092 -14.691 31.260 1.00 85.06 158 VAL A C 1
ATOM 1291 O O . VAL A 1 158 ? -7.136 -14.803 30.618 1.00 85.06 158 VAL A O 1
ATOM 1294 N N . PHE A 1 159 ? -4.932 -14.368 30.689 1.00 84.94 159 PHE A N 1
ATOM 1295 C CA . PHE A 1 159 ? -4.758 -14.179 29.249 1.00 84.94 159 PHE A CA 1
ATOM 1296 C C . PHE A 1 159 ? -4.246 -15.470 28.611 1.00 84.94 159 PHE A C 1
ATOM 1298 O O . PHE A 1 159 ? -3.343 -16.112 29.142 1.00 84.94 159 PHE A O 1
ATOM 1305 N N . GLY A 1 160 ? -4.805 -15.833 27.457 1.00 80.88 160 GLY A N 1
ATOM 1306 C CA . GLY A 1 160 ? -4.262 -16.893 26.614 1.00 80.88 160 GLY A CA 1
ATOM 1307 C C . GLY A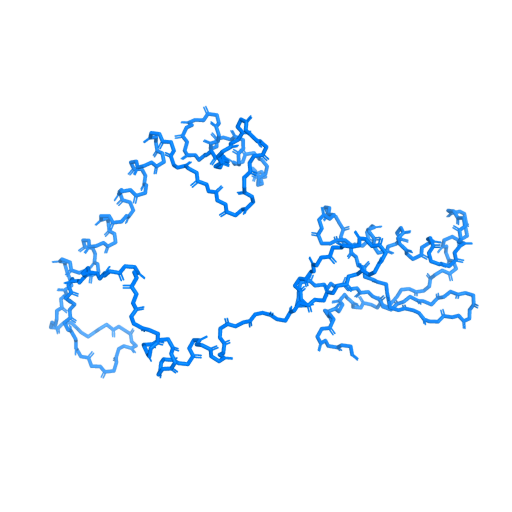 1 160 ? -2.861 -16.544 26.101 1.00 80.88 160 GLY A C 1
ATOM 1308 O O . GLY A 1 160 ? -2.523 -15.371 25.914 1.00 80.88 160 GLY A O 1
ATOM 1309 N N . GLU A 1 161 ? -2.047 -17.573 25.869 1.00 74.56 161 GLU A N 1
ATOM 1310 C CA . GLU A 1 161 ? -0.629 -17.410 25.524 1.00 74.56 161 GLU A CA 1
ATOM 1311 C C . GLU A 1 161 ? -0.420 -16.768 24.144 1.00 74.56 161 GLU A C 1
ATOM 1313 O O . GLU A 1 161 ? 0.464 -15.925 23.984 1.00 74.56 161 GLU A O 1
ATOM 1318 N N . GLU A 1 162 ? -1.264 -17.092 23.160 1.00 82.19 162 GLU A N 1
ATOM 1319 C CA . GLU A 1 162 ? -1.074 -16.650 21.777 1.00 82.19 162 GLU A CA 1
ATOM 13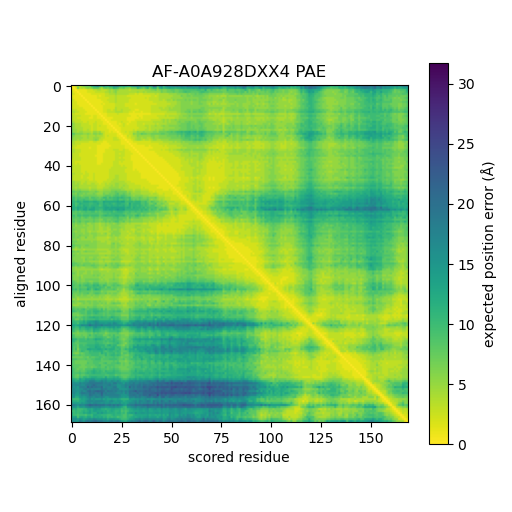20 C C . GLU A 1 162 ? -1.960 -15.466 21.379 1.00 82.19 162 GLU A C 1
ATOM 1322 O O . GLU A 1 162 ? -3.160 -15.423 21.658 1.00 82.19 162 GLU A O 1
ATOM 1327 N N . LEU A 1 163 ? -1.352 -14.522 20.654 1.00 83.12 163 LEU A N 1
ATOM 1328 C CA . LEU A 1 163 ? -2.052 -13.491 19.895 1.00 83.12 163 LEU A CA 1
ATOM 1329 C C . LEU A 1 163 ? -2.537 -14.086 18.569 1.00 83.12 163 LEU A C 1
ATOM 1331 O O . LEU A 1 163 ? -1.742 -14.337 17.662 1.00 83.12 163 LEU A O 1
ATOM 1335 N N . ILE A 1 164 ? -3.847 -14.277 18.451 1.00 86.75 164 ILE A N 1
ATOM 1336 C CA . ILE A 1 164 ? -4.471 -14.977 17.328 1.00 86.75 164 ILE A CA 1
ATOM 1337 C C . ILE A 1 164 ? -5.152 -13.957 16.408 1.00 86.75 164 ILE A C 1
ATOM 1339 O O . ILE A 1 164 ? -5.754 -12.990 16.878 1.00 86.75 164 ILE A O 1
ATOM 1343 N N . SER A 1 165 ? -5.039 -14.155 15.092 1.00 84.56 165 SER A N 1
ATOM 1344 C CA . SER A 1 165 ? -5.852 -13.415 14.118 1.00 84.56 165 SER A CA 1
ATOM 1345 C C . SER A 1 165 ? -7.280 -13.956 14.095 1.00 84.56 165 SER A C 1
ATOM 1347 O O . SER A 1 165 ? -7.485 -15.149 14.323 1.00 84.56 165 SER A O 1
ATOM 1349 N N . LEU A 1 166 ? -8.248 -13.094 13.779 1.00 82.94 166 LEU A N 1
ATOM 1350 C CA . LEU A 1 166 ? -9.666 -13.452 13.696 1.00 82.94 166 LEU A CA 1
ATOM 1351 C C . LEU A 1 166 ? -9.921 -14.622 12.733 1.00 82.94 166 LEU A C 1
ATOM 1353 O O . LEU A 1 166 ? -10.811 -15.424 12.972 1.00 82.94 166 LEU A O 1
ATOM 1357 N N . GLU A 1 167 ? -9.073 -14.794 11.718 1.00 81.81 167 GLU A N 1
ATOM 1358 C CA . GLU A 1 167 ? -9.179 -15.894 10.750 1.00 81.81 167 GLU A CA 1
ATOM 1359 C C . GLU A 1 167 ? -9.028 -17.299 11.343 1.00 81.81 167 GLU A C 1
ATOM 1361 O O . GLU A 1 167 ? -9.430 -18.270 10.708 1.00 81.81 167 GLU A O 1
ATOM 1366 N N . LYS A 1 168 ? -8.397 -17.416 12.516 1.00 79.06 168 LYS A N 1
ATOM 1367 C CA . LYS A 1 168 ? -8.014 -18.700 13.124 1.00 79.06 168 LYS A CA 1
ATOM 1368 C C . LYS A 1 168 ? -8.812 -19.038 14.388 1.00 79.06 168 LYS A C 1
ATOM 1370 O O . LYS A 1 168 ? -8.405 -19.936 15.125 1.00 79.06 168 LYS A O 1
ATOM 1375 N N . ILE A 1 169 ? -9.876 -18.289 14.667 1.00 70.50 169 ILE A N 1
ATOM 1376 C CA . ILE A 1 169 ? -10.780 -18.493 15.810 1.00 70.50 169 ILE A CA 1
ATOM 1377 C C . ILE A 1 169 ? -11.939 -19.377 15.371 1.00 70.50 169 ILE A C 1
ATOM 1379 O O . ILE A 1 169 ? -12.260 -20.313 16.135 1.00 70.50 169 ILE A O 1
#

Mean predicted aligned error: 7.38 Å

Secondary structure (DSSP, 8-state):
--HHHHHHHHHHHTSEEETTGGGT--TT-EEE-HHHHHHHHHHHHHHHIIIIIT--TTS--TT-SS----------SS--HHHHHHTSHHHH----EEEETTTTEEEEGGG-EEEEEEETTEEEEEEPPTTSS-HHHHHHHHHHHHTT--GGGGGGPEEPSS-EEGGG-

Foldseek 3Di:
DDPVVVVVCCVVVQAKDAPPVVVVGDPPDIDGGPVNVVVVVVVVVVCCCVPAVPDDQVDDDPPRPHRDHHDDDDDDPDDDVVVCVVVCVVPPVDFDWDADPVVRDIDGQQLWKFWWKDAPNDIDTFTFDSPDPDRVVRSLVRVCVVVVHDPVRSVRMDTDPDTDGNVVD

Sequence (169 aa):
MEMKDLVALCKKRGFLFQSSEIYGGLNGFWDYGPLGVELKKNVKNAWWQDMVATHNEQKLDEGAPSKYEMTGLDCTIIMHPQVWKCSGHYDLFHDFMVDCTESKRRYRYDQLRGRWVEAKGQKAFVLGDPNADSWDESIHARAQKFFNLRAKDADQMVFGEELISLEKI

Nearest PDB structures (foldseek):
  1ati-assembly1_A  TM=6.207E-01  e=5.729E-08  Thermus thermophilus HB8
  8slg-assembly1_A  TM=6.191E-01  e=1.006E-07  Mycolicibacterium thermoresistibile ATCC 19527
  1ggm-assembly1_B  TM=5.656E-01  e=6.099E-08  Thermus thermophilus HB8
  1ati-assembly1_B  TM=5.945E-01  e=1.558E-07  Thermus thermophilus HB8
  8u2q-assembly1_A  TM=6.234E-01  e=1.481E-06  Mycolicibacterium thermoresistibile ATCC 19527

Solvent-accessible surface area (backbone atoms only — not comparable to full-atom values): 10279 Å² total; per-residue (Å²): 136,53,72,71,54,53,53,50,49,32,46,77,66,31,27,45,41,61,27,62,50,95,79,74,43,45,92,97,43,70,40,67,28,75,56,25,46,54,50,54,48,51,54,52,49,53,49,43,42,57,63,41,75,61,52,57,48,89,51,70,57,91,90,52,96,60,63,59,82,63,80,93,83,88,78,74,91,79,72,66,70,65,58,39,51,77,70,38,45,68,82,63,72,73,78,63,69,45,74,39,83,88,78,72,46,77,42,54,38,77,70,39,37,26,30,47,36,35,40,97,94,43,78,46,78,34,61,29,50,83,87,49,98,42,50,65,63,38,24,51,55,50,43,32,60,73,72,71,46,53,85,93,52,50,85,60,52,49,70,51,92,60,82,41,40,60,83,79,113

Radius of gyration: 24.53 Å; Cα contacts (8 Å, |Δi|>4): 177; chains: 1; bounding box: 44×44×66 Å

pLDDT: mean 90.23, std 6.32, range [65.19, 98.38]